Protein AF-E2B2H2-F1 (afdb_monomer_lite)

Foldseek 3Di:
DQVPQDDVVPPQDPVSVVVVVVVVVCCVPPNCVSVVVVCVVVVHDQDPVNVVVRVVVVVVVVVVVVVVVVCPDPVNVVVVVVVVVVVVVVVCVVVCVVPDPPNPD

Organism: Harpegnathos saltator (NCBI:txid610380)

Radius of gyration: 25.75 Å; chains: 1; bounding box: 61×32×65 Å

pLDDT: mean 89.07, std 11.13, range [54.72, 98.19]

Secondary structure (DSSP, 8-state):
-TTTSPPTTS---HHHHHHHHHHHHHHHHT-HHHHHHHHHHTT----HHHHHHHHHHHHHHHHHHHHHHHHHSHHHHHHHHHHHHHHHHHHHHHHHHHT-TTS--

Structure (mmCIF, N/CA/C/O backbone):
data_AF-E2B2H2-F1
#
_entry.id   AF-E2B2H2-F1
#
loop_
_atom_site.group_PDB
_atom_site.id
_atom_site.type_symbol
_atom_site.label_atom_id
_atom_site.label_alt_id
_atom_site.label_comp_id
_atom_site.label_asym_id
_atom_site.label_entity_id
_atom_site.label_seq_id
_atom_site.pdbx_PDB_ins_code
_atom_site.Cartn_x
_atom_site.Cartn_y
_atom_site.Cartn_z
_atom_site.occupancy
_atom_site.B_iso_or_equiv
_atom_site.auth_seq_id
_atom_site.auth_comp_id
_atom_site.auth_asym_id
_atom_site.auth_atom_id
_atom_site.pdbx_PDB_model_num
ATOM 1 N N . MET A 1 1 ? 3.576 3.923 7.883 1.00 79.75 1 MET A N 1
ATOM 2 C CA . MET A 1 1 ? 3.398 4.380 9.277 1.00 79.75 1 MET A CA 1
ATOM 3 C C . MET A 1 1 ? 3.152 5.892 9.330 1.00 79.75 1 MET A C 1
ATOM 5 O O . MET A 1 1 ? 1.997 6.273 9.442 1.00 79.75 1 MET A O 1
ATOM 9 N N . TRP A 1 2 ? 4.144 6.758 9.084 1.00 86.31 2 TRP A N 1
ATOM 10 C CA . TRP A 1 2 ? 3.982 8.230 9.156 1.00 86.31 2 TRP A CA 1
ATOM 11 C C . TRP A 1 2 ? 2.966 8.869 8.197 1.00 86.31 2 TRP A C 1
ATOM 13 O O . TRP A 1 2 ? 2.489 9.968 8.451 1.00 86.31 2 TRP A O 1
ATOM 23 N N . HIS A 1 3 ? 2.611 8.189 7.105 1.00 85.12 3 HIS A N 1
ATOM 24 C CA . HIS A 1 3 ? 1.534 8.641 6.221 1.00 85.12 3 HIS A CA 1
ATOM 25 C C . HIS A 1 3 ? 0.151 8.608 6.900 1.00 85.12 3 HIS A C 1
ATOM 27 O O . HIS A 1 3 ? -0.706 9.413 6.560 1.00 85.12 3 HIS A O 1
ATOM 33 N N . ILE A 1 4 ? -0.045 7.692 7.856 1.00 86.56 4 ILE A N 1
ATOM 34 C CA . ILE A 1 4 ? -1.315 7.450 8.561 1.00 86.56 4 ILE A CA 1
ATOM 35 C C . ILE A 1 4 ? -1.321 8.146 9.932 1.00 86.56 4 ILE A C 1
ATOM 37 O O . ILE A 1 4 ? -2.377 8.473 10.462 1.00 86.56 4 ILE A O 1
ATOM 41 N N . ALA A 1 5 ? -0.143 8.376 10.518 1.00 86.81 5 ALA A N 1
ATOM 42 C CA . ALA A 1 5 ? -0.024 9.034 11.812 1.00 86.81 5 ALA A CA 1
ATOM 43 C C . ALA A 1 5 ? -0.554 10.484 11.775 1.00 86.81 5 ALA A C 1
ATOM 45 O O . ALA A 1 5 ? -0.406 11.164 10.749 1.00 86.81 5 ALA A O 1
ATOM 46 N N . PRO A 1 6 ? -1.108 10.990 12.896 1.00 84.81 6 PRO A N 1
ATOM 47 C CA . PRO A 1 6 ? -1.405 12.409 13.049 1.00 84.81 6 PRO A CA 1
ATOM 48 C C . PRO A 1 6 ? -0.163 13.254 12.761 1.00 84.81 6 PRO A C 1
ATOM 50 O O . PRO A 1 6 ? 0.971 12.845 13.022 1.00 84.81 6 PRO A O 1
ATOM 53 N N . LYS A 1 7 ? -0.373 14.433 12.177 1.00 81.06 7 LYS A N 1
ATOM 54 C CA . LYS A 1 7 ? 0.729 15.290 11.743 1.00 81.06 7 LYS A CA 1
ATOM 55 C C . LYS A 1 7 ? 1.551 15.804 12.934 1.00 81.06 7 LYS A C 1
ATOM 57 O O . LYS A 1 7 ? 0.995 15.957 14.015 1.00 81.06 7 LYS A O 1
ATOM 62 N N . PRO A 1 8 ? 2.840 16.140 12.729 1.00 63.72 8 PRO A N 1
ATOM 63 C CA . PRO A 1 8 ? 3.807 16.385 13.808 1.00 63.72 8 PRO A CA 1
ATOM 64 C C . PRO A 1 8 ? 3.452 17.508 14.790 1.00 63.72 8 PRO A C 1
ATOM 66 O O . PRO A 1 8 ? 3.956 17.520 15.904 1.00 63.72 8 PRO A O 1
ATOM 69 N N . HIS A 1 9 ? 2.598 18.453 14.390 1.00 71.81 9 HIS A N 1
ATOM 70 C CA . HIS A 1 9 ? 2.098 19.516 15.269 1.00 71.81 9 HIS A CA 1
ATOM 71 C C . HIS A 1 9 ? 1.094 19.006 16.318 1.00 71.81 9 HIS A C 1
ATOM 73 O O . HIS A 1 9 ? 0.893 19.663 17.335 1.00 71.81 9 HIS A O 1
ATOM 79 N N . LEU A 1 10 ? 0.509 17.821 16.119 1.00 68.62 10 LEU A N 1
ATOM 80 C CA . LEU A 1 10 ? -0.059 17.016 17.193 1.00 68.62 10 LEU A CA 1
ATOM 81 C C . LEU A 1 10 ? 1.036 16.062 17.678 1.00 68.62 10 LEU A C 1
ATOM 83 O O . LEU A 1 10 ? 1.372 15.098 16.988 1.00 68.62 10 LEU A O 1
ATOM 87 N N . ASN A 1 11 ? 1.574 16.301 18.874 1.00 68.81 11 ASN A N 1
ATOM 88 C CA . ASN A 1 11 ? 2.460 15.341 19.530 1.00 68.81 11 ASN A CA 1
ATOM 89 C C . ASN A 1 11 ? 1.760 13.972 19.600 1.00 68.81 11 ASN A C 1
ATOM 91 O O . ASN A 1 11 ? 0.828 13.771 20.380 1.00 68.81 11 ASN A O 1
ATOM 95 N N . SER A 1 12 ? 2.193 13.027 18.762 1.00 77.81 12 SER A N 1
ATOM 96 C CA . SER A 1 12 ? 1.660 11.666 18.760 1.00 77.81 12 SER A CA 1
ATOM 97 C C . SER A 1 12 ? 2.309 10.894 19.901 1.00 77.81 12 SER A C 1
ATOM 99 O O . SER A 1 12 ? 3.467 10.493 19.814 1.00 77.81 12 SER A O 1
ATOM 101 N N . GLY A 1 13 ? 1.568 10.704 20.992 1.00 86.12 13 GLY A N 1
ATOM 102 C CA . GLY A 1 13 ? 2.032 9.893 22.115 1.00 86.12 13 GLY A CA 1
ATOM 103 C C . GLY A 1 13 ? 2.305 8.438 21.709 1.00 86.12 13 GLY A C 1
ATOM 104 O O . GLY A 1 13 ? 1.776 7.948 20.711 1.00 86.12 13 GLY A O 1
ATOM 105 N N . SER A 1 14 ? 3.089 7.721 22.520 1.00 90.38 14 SER A N 1
ATOM 106 C CA . SER A 1 14 ? 3.511 6.330 22.259 1.00 90.38 14 SER A CA 1
ATOM 107 C C . SER A 1 14 ? 2.355 5.396 21.852 1.00 90.38 14 SER A C 1
ATOM 109 O O . SER A 1 14 ? 2.466 4.659 20.874 1.00 90.38 14 SER A O 1
ATOM 111 N N . LYS A 1 15 ? 1.193 5.507 22.513 1.00 92.69 15 LYS A N 1
ATOM 112 C CA . LYS A 1 15 ? -0.011 4.721 22.181 1.00 92.69 15 LYS A CA 1
ATOM 113 C C . LYS A 1 15 ? -0.500 4.946 20.746 1.00 92.69 15 LYS A C 1
ATOM 115 O O . LYS A 1 15 ? -0.861 3.991 20.068 1.00 92.69 15 LYS A O 1
ATOM 120 N N . ILE A 1 16 ? -0.490 6.194 20.271 1.00 90.75 16 ILE A N 1
ATOM 121 C CA . ILE A 1 16 ? -0.907 6.536 18.902 1.00 90.75 16 ILE A CA 1
ATOM 122 C C . ILE A 1 16 ? 0.053 5.890 17.907 1.00 90.75 16 ILE A C 1
ATOM 124 O O . ILE A 1 16 ? -0.383 5.235 16.965 1.00 90.75 16 ILE A O 1
ATOM 128 N N . VAL A 1 17 ? 1.360 6.026 18.142 1.00 90.88 17 VAL A N 1
ATOM 129 C CA . VAL A 1 17 ? 2.387 5.429 17.277 1.00 90.88 17 VAL A CA 1
ATOM 130 C C . VAL A 1 17 ? 2.230 3.909 17.214 1.00 90.88 17 VAL A C 1
ATOM 132 O O . VAL A 1 17 ? 2.295 3.337 16.128 1.00 90.88 17 VAL A O 1
ATOM 135 N N . GLN A 1 18 ? 1.957 3.262 18.349 1.00 94.38 18 GLN A N 1
ATOM 136 C CA . GLN A 1 18 ? 1.733 1.820 18.419 1.00 94.38 18 GLN A CA 1
ATOM 137 C C . GLN A 1 18 ? 0.500 1.379 17.614 1.00 94.38 18 GLN A C 1
ATOM 139 O O . GLN A 1 18 ? 0.592 0.442 16.822 1.00 94.38 18 GLN A O 1
ATOM 144 N N . ILE A 1 19 ? -0.630 2.082 17.746 1.00 93.62 19 ILE A N 1
ATOM 145 C CA . ILE A 1 19 ? -1.843 1.799 16.960 1.00 93.62 19 ILE A CA 1
ATOM 146 C C . ILE A 1 19 ? -1.553 1.950 15.465 1.00 93.62 19 ILE A C 1
ATOM 148 O O . ILE A 1 19 ? -1.858 1.058 14.674 1.00 93.62 19 ILE A O 1
ATOM 152 N N . VAL A 1 20 ? -0.907 3.049 15.067 1.00 93.88 20 VAL A N 1
ATOM 153 C CA . VAL A 1 20 ? -0.567 3.297 13.660 1.00 93.88 20 VAL A CA 1
ATOM 154 C C . VAL A 1 20 ? 0.401 2.236 13.131 1.00 93.88 20 VAL A C 1
ATOM 156 O O . VAL A 1 20 ? 0.304 1.859 11.963 1.00 93.88 20 VAL A O 1
ATOM 159 N N . ALA A 1 21 ? 1.318 1.733 13.959 1.00 94.81 21 ALA A N 1
ATOM 160 C CA . ALA A 1 21 ? 2.206 0.640 13.581 1.00 94.81 21 ALA A CA 1
ATOM 161 C C . ALA A 1 21 ? 1.419 -0.646 13.287 1.00 94.81 21 ALA A C 1
ATOM 163 O O . ALA A 1 21 ? 1.622 -1.233 12.226 1.00 94.81 21 ALA A O 1
ATOM 164 N N . TYR A 1 22 ? 0.475 -1.039 14.150 1.00 95.56 22 TYR A N 1
ATOM 165 C CA . TYR A 1 22 ? -0.372 -2.211 13.898 1.00 95.56 22 TYR A CA 1
ATOM 166 C C . TYR A 1 22 ? -1.226 -2.056 12.635 1.00 95.56 22 TYR A C 1
ATOM 168 O O . TYR A 1 22 ? -1.243 -2.961 11.799 1.00 95.56 22 TYR A O 1
ATOM 176 N N . LEU A 1 23 ? -1.855 -0.893 12.436 1.00 95.94 23 LEU A N 1
ATOM 177 C CA . LEU A 1 23 ? -2.634 -0.617 11.223 1.00 95.94 23 LEU A CA 1
ATOM 178 C C . LEU A 1 23 ? -1.762 -0.647 9.965 1.00 95.94 23 LEU A C 1
ATOM 180 O O . LEU A 1 23 ? -2.152 -1.222 8.952 1.00 95.94 23 LEU A O 1
ATOM 184 N N . ALA A 1 24 ? -0.563 -0.062 10.021 1.00 95.44 24 ALA A N 1
ATOM 185 C CA . ALA A 1 24 ? 0.365 -0.071 8.896 1.00 95.44 24 ALA A CA 1
ATOM 186 C C . ALA A 1 24 ? 0.817 -1.494 8.537 1.00 95.44 24 ALA A C 1
ATOM 188 O O . ALA A 1 24 ? 0.918 -1.807 7.351 1.00 95.44 24 ALA A O 1
ATOM 189 N N . THR A 1 25 ? 1.053 -2.350 9.534 1.00 96.38 25 THR A N 1
ATOM 190 C CA . THR A 1 25 ? 1.374 -3.769 9.320 1.00 96.38 25 THR A CA 1
ATOM 191 C C . THR A 1 25 ? 0.204 -4.511 8.676 1.00 96.38 25 THR A C 1
ATOM 193 O O . THR A 1 25 ? 0.404 -5.226 7.696 1.00 96.38 25 THR A O 1
ATOM 196 N N . GLY A 1 26 ? -1.023 -4.290 9.160 1.00 96.19 26 GLY A N 1
ATOM 197 C CA . GLY A 1 26 ? -2.231 -4.863 8.560 1.00 96.19 26 GLY A CA 1
ATOM 198 C C . GLY A 1 26 ? -2.416 -4.443 7.099 1.00 96.19 26 GLY A C 1
ATOM 199 O O . GLY A 1 26 ? -2.613 -5.293 6.235 1.00 96.19 26 GLY A O 1
ATOM 200 N N . ILE A 1 27 ? -2.254 -3.150 6.796 1.00 95.50 27 ILE A N 1
ATOM 201 C CA . ILE A 1 27 ? -2.327 -2.631 5.420 1.00 95.50 27 ILE A CA 1
ATOM 202 C C . ILE A 1 27 ? -1.250 -3.249 4.523 1.00 95.50 27 ILE A C 1
ATOM 204 O O . ILE A 1 27 ? -1.498 -3.501 3.345 1.00 95.50 27 ILE A O 1
ATOM 208 N N . PHE A 1 28 ? -0.045 -3.469 5.045 1.00 93.00 28 PHE A N 1
ATOM 209 C CA . PHE A 1 28 ? 1.038 -4.046 4.256 1.00 93.00 28 PHE A CA 1
ATOM 210 C C . PHE A 1 28 ? 0.761 -5.509 3.878 1.00 93.00 28 PHE A C 1
ATOM 212 O O . PHE A 1 28 ? 0.939 -5.871 2.714 1.00 93.00 28 PHE A O 1
ATOM 219 N N . ASN A 1 29 ? 0.299 -6.316 4.837 1.00 93.88 29 ASN A N 1
ATOM 220 C CA . ASN A 1 29 ? 0.056 -7.746 4.638 1.00 93.88 29 ASN A CA 1
ATOM 221 C C . ASN A 1 29 ? -1.265 -8.001 3.898 1.00 93.88 29 ASN A C 1
ATOM 223 O O . ASN A 1 29 ? -1.278 -8.567 2.807 1.00 93.88 29 ASN A O 1
ATOM 227 N N . GLU A 1 30 ? -2.370 -7.513 4.457 1.00 95.12 30 GLU A N 1
ATOM 228 C CA . GLU A 1 30 ? -3.724 -7.852 4.006 1.00 95.12 30 GLU A CA 1
ATOM 229 C C . GLU A 1 30 ? -4.350 -6.742 3.153 1.00 95.12 30 GLU A C 1
ATOM 231 O O . GLU A 1 30 ? -5.226 -6.995 2.327 1.00 95.12 30 GLU A O 1
ATOM 236 N N . GLY A 1 31 ? -3.862 -5.505 3.270 1.00 96.25 31 GLY A N 1
ATOM 237 C CA . GLY A 1 31 ? -4.433 -4.355 2.571 1.00 96.25 31 GLY A CA 1
ATOM 238 C C . GLY A 1 31 ? -5.488 -3.609 3.369 1.00 96.25 31 GLY A C 1
ATOM 239 O O . GLY A 1 31 ? -5.537 -3.663 4.598 1.00 96.25 31 GLY A O 1
ATOM 240 N N . TYR A 1 32 ? -6.351 -2.892 2.658 1.00 96.56 32 TYR A N 1
ATOM 241 C CA . TYR A 1 32 ? -7.449 -2.131 3.249 1.00 96.56 32 TYR A CA 1
ATOM 242 C C . TYR A 1 32 ? -8.519 -3.040 3.857 1.00 96.56 32 TYR A C 1
ATOM 244 O O . TYR A 1 32 ? -9.231 -2.608 4.762 1.00 96.56 32 TYR A O 1
ATOM 252 N N . THR A 1 33 ? -8.553 -4.317 3.475 1.00 95.81 33 THR A N 1
ATOM 253 C CA . THR A 1 33 ? -9.313 -5.354 4.189 1.00 95.81 33 THR A CA 1
ATOM 254 C C . THR A 1 33 ? -8.996 -5.376 5.696 1.00 95.81 33 THR A C 1
ATOM 256 O O . THR A 1 33 ? -9.915 -5.469 6.509 1.00 95.81 33 THR A O 1
ATOM 259 N N . ALA A 1 34 ? -7.735 -5.174 6.107 1.00 96.88 34 ALA A N 1
ATOM 260 C CA . ALA A 1 34 ? -7.369 -5.084 7.528 1.00 96.88 34 ALA A CA 1
ATOM 261 C C . ALA A 1 34 ? -8.033 -3.894 8.243 1.00 96.88 34 ALA A C 1
ATOM 263 O O . ALA A 1 34 ? -8.396 -3.978 9.418 1.00 96.88 34 ALA A O 1
ATOM 264 N N . ILE A 1 35 ? -8.199 -2.778 7.530 1.00 96.38 35 ILE A N 1
ATOM 265 C CA . ILE A 1 35 ? -8.846 -1.573 8.055 1.00 96.38 35 ILE A CA 1
ATOM 266 C C . ILE A 1 35 ? -10.347 -1.798 8.193 1.00 96.38 35 ILE A C 1
ATOM 268 O O . ILE A 1 35 ? -10.902 -1.448 9.229 1.00 96.38 35 ILE A O 1
ATOM 272 N N . LEU A 1 36 ? -10.984 -2.449 7.216 1.00 97.44 36 LEU A N 1
ATOM 273 C CA . LEU A 1 36 ? -12.395 -2.829 7.311 1.00 97.44 36 LEU A CA 1
ATOM 274 C C . LEU A 1 36 ? -12.654 -3.769 8.496 1.00 97.44 36 LEU A C 1
ATOM 276 O O . LEU A 1 36 ? -13.584 -3.535 9.262 1.00 97.44 36 LEU A O 1
ATOM 280 N N . LEU A 1 37 ? -11.800 -4.775 8.708 1.00 96.94 37 LEU A N 1
ATOM 281 C CA . LEU A 1 37 ? -11.900 -5.661 9.875 1.00 96.94 37 LEU A CA 1
ATOM 282 C C . LEU A 1 37 ? -11.728 -4.889 11.188 1.00 96.94 37 LEU A C 1
ATOM 284 O O . LEU A 1 37 ? -12.482 -5.099 12.133 1.00 96.94 37 LEU A O 1
ATOM 288 N N . THR A 1 38 ? -10.779 -3.951 11.238 1.00 96.62 38 THR A N 1
ATOM 289 C CA . THR A 1 38 ? -10.601 -3.078 12.409 1.00 96.62 38 THR A CA 1
ATOM 290 C C . THR A 1 38 ? -11.846 -2.225 12.662 1.00 96.62 38 THR A C 1
ATOM 292 O O . THR A 1 38 ? -12.291 -2.122 13.799 1.00 96.62 38 THR A O 1
ATOM 295 N N . MET A 1 39 ? -12.432 -1.633 11.617 1.00 97.00 39 MET A N 1
ATOM 296 C CA . MET A 1 39 ? -13.672 -0.856 11.718 1.00 97.00 39 MET A CA 1
ATOM 297 C C . MET A 1 39 ? -14.819 -1.710 12.259 1.00 97.00 39 MET A C 1
ATOM 299 O O . MET A 1 39 ? -15.517 -1.269 13.165 1.00 97.00 39 MET A O 1
ATOM 303 N N . GLN A 1 40 ? -14.964 -2.943 11.771 1.00 97.25 40 GLN A N 1
ATOM 304 C CA . GLN A 1 40 ? -15.971 -3.882 12.258 1.00 97.25 40 GLN A CA 1
ATOM 305 C C . GLN A 1 40 ? -15.769 -4.234 13.741 1.00 97.25 40 GLN A C 1
ATOM 307 O O . GLN A 1 40 ? -16.739 -4.253 14.492 1.00 97.25 40 GLN A O 1
ATOM 312 N N . LEU A 1 41 ? -14.525 -4.468 14.178 1.00 97.38 41 LEU A N 1
ATOM 313 C CA . LEU A 1 41 ? -14.194 -4.730 15.588 1.00 97.38 41 LEU A CA 1
ATOM 314 C C . LEU A 1 41 ? -14.474 -3.531 16.504 1.00 97.38 41 LEU A C 1
ATOM 316 O O . LEU A 1 41 ? -14.745 -3.714 17.685 1.00 97.38 41 LEU A O 1
ATOM 320 N N . LEU A 1 42 ? -14.393 -2.316 15.964 1.00 97.31 42 LEU A N 1
ATOM 321 C CA . LEU A 1 42 ? -14.741 -1.073 16.656 1.00 97.31 42 LEU A CA 1
ATOM 322 C C . LEU A 1 42 ? -16.228 -0.711 16.512 1.00 97.31 42 LEU A C 1
ATOM 324 O O . LEU A 1 42 ? -16.609 0.401 16.867 1.00 97.31 42 LEU A O 1
ATOM 328 N N . GLU A 1 43 ? -17.043 -1.616 15.961 1.00 98.06 43 GLU A N 1
ATOM 329 C CA . GLU A 1 43 ? -18.479 -1.424 15.721 1.00 98.06 43 GLU A CA 1
ATOM 330 C C . GLU A 1 43 ? -18.791 -0.202 14.835 1.00 98.06 43 GLU A C 1
ATOM 332 O O . GLU A 1 43 ? -19.853 0.419 14.910 1.00 98.06 43 GLU A O 1
ATOM 337 N N . ILE A 1 44 ? -17.860 0.147 13.945 1.00 97.62 44 ILE A N 1
ATOM 338 C CA . ILE A 1 44 ? -18.035 1.210 12.960 1.00 97.62 44 ILE A CA 1
ATOM 339 C C . ILE A 1 44 ? -18.766 0.636 11.747 1.00 97.62 44 ILE A C 1
ATOM 341 O O . ILE A 1 44 ? -18.283 -0.284 11.083 1.00 97.62 44 ILE A O 1
ATOM 345 N N . ASN A 1 45 ? -19.910 1.232 11.410 1.00 96.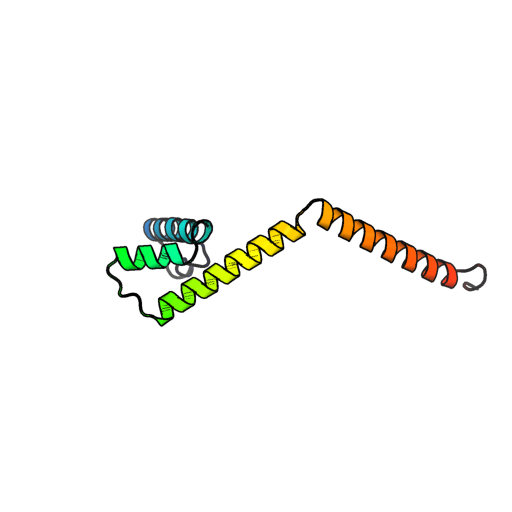94 45 ASN A N 1
ATOM 346 C CA . ASN A 1 45 ? -20.695 0.839 10.242 1.00 96.94 45 ASN A CA 1
ATOM 347 C C . ASN A 1 45 ? -19.911 1.043 8.937 1.00 96.94 45 ASN A C 1
ATOM 349 O O . ASN A 1 45 ? -19.517 2.158 8.587 1.00 96.94 45 ASN A O 1
ATOM 353 N N . ILE A 1 46 ? -19.739 -0.041 8.179 1.00 97.69 46 ILE A N 1
ATOM 354 C CA . ILE A 1 46 ? -19.055 -0.026 6.886 1.00 97.69 46 ILE A CA 1
ATOM 355 C C . ILE A 1 46 ? -20.087 0.226 5.787 1.00 97.69 46 ILE A C 1
ATOM 357 O O . ILE A 1 46 ? -20.892 -0.638 5.449 1.00 97.69 46 ILE A O 1
ATOM 361 N N . GLY A 1 47 ? -20.055 1.424 5.208 1.00 97.44 47 GLY A N 1
ATOM 362 C CA . GLY A 1 47 ? -20.896 1.758 4.062 1.00 97.44 47 GLY A CA 1
ATOM 363 C C . GLY A 1 47 ? -20.435 1.073 2.772 1.00 97.44 47 GLY A C 1
ATOM 364 O O . GLY A 1 47 ? -19.248 0.794 2.583 1.00 97.44 47 GLY A O 1
ATOM 365 N N . GLN A 1 48 ? -21.363 0.901 1.829 1.00 97.94 48 GLN A N 1
ATOM 366 C CA . GLN A 1 48 ? -21.097 0.289 0.522 1.00 97.94 48 GLN A CA 1
ATOM 367 C C . GLN A 1 48 ? -19.915 0.944 -0.215 1.00 97.94 48 GLN A C 1
ATOM 369 O O . GLN A 1 48 ? -19.050 0.252 -0.744 1.00 97.94 48 GLN A O 1
ATOM 374 N N . GLN A 1 49 ? -19.841 2.278 -0.206 1.00 97.44 49 GLN A N 1
ATOM 375 C CA . GLN A 1 49 ? -18.761 3.024 -0.863 1.00 97.44 49 GLN A CA 1
ATOM 376 C C . GLN A 1 49 ? -17.393 2.768 -0.218 1.00 97.44 49 GLN A C 1
ATOM 378 O O . GLN A 1 49 ? -16.389 2.664 -0.917 1.00 97.44 49 GLN A O 1
ATOM 383 N N . CYS A 1 50 ? -17.353 2.615 1.109 1.00 96.88 50 CYS A N 1
ATOM 384 C CA . CYS A 1 50 ? -16.126 2.302 1.838 1.00 96.88 50 CYS A CA 1
ATOM 385 C C . CYS A 1 50 ? -15.602 0.916 1.445 1.00 96.88 50 CYS A C 1
ATOM 387 O O . CYS A 1 50 ? -14.427 0.773 1.107 1.00 96.88 50 CYS A O 1
ATOM 389 N N . LYS A 1 51 ? -16.498 -0.078 1.390 1.00 97.38 51 LYS A N 1
ATOM 390 C CA . LYS A 1 51 ? -16.159 -1.431 0.940 1.00 97.38 51 LYS A CA 1
ATOM 391 C C . LYS A 1 51 ? -15.660 -1.434 -0.505 1.00 97.38 51 LYS A C 1
ATOM 393 O O . LYS A 1 51 ? -14.589 -1.964 -0.778 1.00 97.38 51 LYS A O 1
ATOM 398 N N . MET A 1 52 ? -16.392 -0.792 -1.419 1.00 98.19 52 MET A N 1
ATOM 399 C CA . MET A 1 52 ? -16.002 -0.710 -2.834 1.00 98.19 52 MET A CA 1
ATOM 400 C C . MET A 1 52 ? -14.638 -0.038 -3.024 1.00 98.19 52 MET A C 1
ATOM 402 O O . MET A 1 52 ? -13.836 -0.478 -3.846 1.00 98.19 52 MET A O 1
ATOM 406 N N . PHE A 1 53 ? -14.359 1.022 -2.264 1.00 97.44 53 PHE A N 1
ATOM 407 C CA . PHE A 1 53 ? -13.058 1.677 -2.295 1.00 97.44 53 PHE A CA 1
ATOM 408 C C . PHE A 1 53 ? -11.937 0.728 -1.854 1.00 97.44 53 PHE A C 1
ATOM 410 O O . PHE A 1 53 ? -10.922 0.630 -2.546 1.00 97.44 53 PHE A O 1
ATOM 417 N N . ALA A 1 54 ? -12.124 0.024 -0.733 1.00 97.56 54 ALA A N 1
ATOM 418 C CA . ALA A 1 54 ? -11.137 -0.913 -0.207 1.00 97.56 54 ALA A CA 1
ATOM 419 C C . ALA A 1 54 ? -10.823 -2.033 -1.210 1.00 97.56 54 ALA A C 1
ATOM 421 O O . ALA A 1 54 ? -9.650 -2.265 -1.501 1.00 97.56 54 ALA A O 1
ATOM 422 N N . ASP A 1 55 ? -11.851 -2.650 -1.803 1.00 97.69 55 ASP A N 1
ATOM 423 C CA . ASP A 1 55 ? -11.668 -3.703 -2.810 1.00 97.69 55 ASP A CA 1
ATOM 424 C C . ASP A 1 55 ? -10.866 -3.208 -4.014 1.00 97.69 55 ASP A C 1
ATOM 426 O O . ASP A 1 55 ? -9.911 -3.850 -4.451 1.00 97.69 55 ASP A O 1
ATOM 430 N N . ASN A 1 56 ? -11.252 -2.049 -4.558 1.00 97.94 56 ASN A N 1
ATOM 431 C CA . ASN A 1 56 ? -10.608 -1.479 -5.735 1.00 97.94 56 ASN A CA 1
ATOM 432 C C . ASN A 1 56 ? -9.144 -1.139 -5.443 1.00 97.94 56 ASN A C 1
ATOM 434 O O . ASN A 1 56 ? -8.260 -1.408 -6.261 1.00 97.94 56 ASN A O 1
ATOM 438 N N . TYR A 1 57 ? -8.872 -0.561 -4.272 1.00 96.44 57 TYR A N 1
ATOM 439 C CA . TYR A 1 57 ? -7.513 -0.232 -3.862 1.00 96.44 57 TYR A CA 1
ATOM 440 C C . TYR A 1 57 ? -6.654 -1.490 -3.686 1.00 96.44 57 TYR A C 1
ATOM 442 O O . TYR A 1 57 ? -5.504 -1.528 -4.143 1.00 96.44 57 TYR A O 1
ATOM 450 N N . ASP A 1 58 ? -7.215 -2.530 -3.071 1.00 97.50 58 ASP A N 1
ATOM 451 C CA . ASP A 1 58 ? -6.534 -3.799 -2.837 1.00 97.50 58 ASP A CA 1
ATOM 452 C C . ASP A 1 58 ? -6.268 -4.554 -4.148 1.00 97.50 58 ASP A C 1
ATOM 454 O O . ASP A 1 58 ? -5.141 -5.004 -4.375 1.00 97.50 58 ASP A O 1
ATOM 458 N N . ALA A 1 59 ? -7.221 -4.576 -5.082 1.00 97.19 59 ALA A N 1
ATOM 459 C CA . ALA A 1 59 ? -7.020 -5.135 -6.420 1.00 97.19 59 ALA A CA 1
ATOM 460 C C . ALA A 1 59 ? -5.885 -4.420 -7.180 1.00 97.19 59 ALA A C 1
ATOM 462 O O . ALA A 1 59 ? -4.999 -5.055 -7.770 1.00 97.19 59 ALA A O 1
ATOM 463 N N . GLN A 1 60 ? -5.842 -3.085 -7.117 1.00 96.69 60 GLN A N 1
ATOM 464 C CA . GLN A 1 60 ? -4.742 -2.316 -7.702 1.00 96.69 60 GLN A CA 1
ATOM 465 C C . GLN A 1 60 ? -3.403 -2.591 -7.004 1.00 96.69 60 GLN A C 1
ATOM 467 O O . GLN A 1 60 ? -2.359 -2.611 -7.664 1.00 96.69 60 GLN A O 1
ATOM 472 N N . ARG A 1 61 ? -3.398 -2.791 -5.678 1.00 95.00 61 ARG A N 1
ATOM 473 C CA . ARG A 1 61 ? -2.192 -3.145 -4.909 1.00 95.00 61 ARG A CA 1
ATOM 474 C C . ARG A 1 61 ? -1.600 -4.458 -5.410 1.00 95.00 61 ARG A C 1
ATOM 476 O O . ARG A 1 61 ? -0.404 -4.487 -5.704 1.00 95.00 61 ARG A O 1
ATOM 483 N N . VAL A 1 62 ? -2.430 -5.489 -5.559 1.00 95.50 62 VAL A N 1
ATOM 484 C CA . VAL A 1 62 ? -2.019 -6.799 -6.087 1.00 95.50 62 VAL A CA 1
ATOM 485 C C . VAL A 1 62 ? -1.467 -6.651 -7.502 1.00 95.50 62 VAL A C 1
ATOM 487 O O . VAL A 1 62 ? -0.325 -7.032 -7.748 1.00 95.50 62 VAL A O 1
ATOM 490 N N . THR A 1 63 ? -2.195 -5.964 -8.387 1.00 96.88 63 THR A N 1
ATOM 491 C CA . THR A 1 63 ? -1.765 -5.716 -9.776 1.00 96.88 63 THR A CA 1
ATOM 492 C C . THR A 1 63 ? -0.390 -5.033 -9.842 1.00 96.88 63 THR A C 1
ATOM 494 O O . THR A 1 63 ? 0.499 -5.438 -10.598 1.00 96.88 63 THR A O 1
ATOM 497 N N . ARG A 1 64 ? -0.162 -3.997 -9.017 1.00 95.06 64 ARG A N 1
ATOM 498 C CA . ARG A 1 64 ? 1.147 -3.323 -8.915 1.00 95.06 64 ARG A CA 1
ATOM 499 C C . ARG A 1 64 ? 2.237 -4.273 -8.413 1.00 95.06 64 ARG A C 1
ATOM 501 O O . ARG A 1 64 ? 3.361 -4.227 -8.921 1.00 95.06 64 ARG A O 1
ATOM 508 N N . GLY A 1 65 ? 1.912 -5.116 -7.435 1.00 93.56 65 GLY A N 1
ATOM 509 C CA . GLY A 1 65 ? 2.805 -6.144 -6.900 1.00 93.56 65 GLY A CA 1
ATOM 510 C C . GLY A 1 65 ? 3.234 -7.150 -7.966 1.00 93.56 65 GLY A C 1
ATOM 511 O O . GLY A 1 65 ? 4.429 -7.383 -8.144 1.00 93.56 65 GLY A O 1
ATOM 512 N N . GLU A 1 66 ? 2.289 -7.675 -8.741 1.00 95.31 66 GLU A N 1
ATOM 513 C CA . GLU A 1 66 ? 2.550 -8.631 -9.823 1.00 95.31 66 GLU A CA 1
ATOM 514 C C . GLU A 1 66 ? 3.375 -8.026 -10.957 1.00 95.31 66 GLU A C 1
ATOM 516 O O . GLU A 1 66 ? 4.328 -8.650 -11.439 1.00 95.31 66 GLU A O 1
ATOM 521 N N . ARG A 1 67 ? 3.080 -6.778 -11.340 1.00 93.19 67 ARG A N 1
ATOM 522 C CA . ARG A 1 67 ? 3.892 -6.040 -12.315 1.00 93.19 67 ARG A CA 1
ATOM 523 C C . ARG A 1 67 ? 5.329 -5.884 -11.822 1.00 93.19 67 ARG A C 1
ATOM 525 O O . ARG A 1 67 ? 6.274 -6.148 -12.570 1.00 93.19 67 ARG A O 1
ATOM 532 N N . ARG A 1 68 ? 5.516 -5.490 -10.556 1.00 92.38 68 ARG A N 1
ATOM 533 C CA . ARG A 1 68 ? 6.854 -5.346 -9.963 1.00 92.38 68 ARG A CA 1
ATOM 534 C C . ARG A 1 68 ? 7.578 -6.690 -9.913 1.00 92.38 68 ARG A C 1
ATOM 536 O O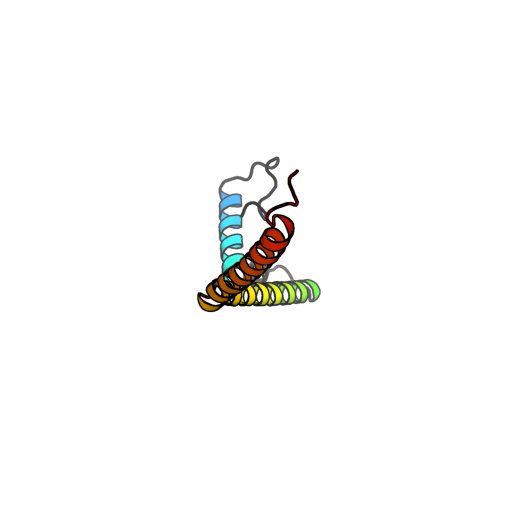 . ARG A 1 68 ? 8.732 -6.745 -10.341 1.00 92.38 68 ARG A O 1
ATOM 543 N N . ARG A 1 69 ? 6.901 -7.759 -9.483 1.00 91.94 69 ARG A N 1
ATOM 544 C CA . ARG A 1 69 ? 7.428 -9.133 -9.481 1.00 91.94 69 ARG A CA 1
ATOM 545 C C . ARG A 1 69 ? 7.944 -9.517 -10.865 1.00 91.94 69 ARG A C 1
ATOM 547 O O . ARG A 1 69 ? 9.114 -9.861 -10.994 1.00 91.94 69 ARG A O 1
ATOM 554 N N . SER A 1 70 ? 7.114 -9.354 -11.891 1.00 91.00 70 SER A N 1
ATOM 555 C CA . SER A 1 70 ? 7.451 -9.693 -13.280 1.00 91.00 70 SER A CA 1
ATOM 556 C C . SER A 1 70 ? 8.644 -8.884 -13.796 1.00 91.00 70 SER A C 1
ATOM 558 O O . SER A 1 70 ? 9.593 -9.445 -14.339 1.00 91.00 70 SER A O 1
ATOM 560 N N . SER A 1 71 ? 8.667 -7.573 -13.536 1.00 89.69 71 SER A N 1
ATOM 561 C CA . SER A 1 71 ? 9.762 -6.691 -13.974 1.00 89.69 71 SER A CA 1
ATOM 562 C C . SER A 1 71 ? 11.104 -6.947 -13.268 1.00 89.69 71 SER A C 1
ATOM 564 O O . SER A 1 71 ? 12.162 -6.609 -13.803 1.00 89.69 71 SER A O 1
ATOM 566 N N . THR A 1 72 ? 11.078 -7.536 -12.068 1.00 90.50 72 THR A N 1
ATOM 567 C CA . THR A 1 72 ? 12.274 -7.782 -11.238 1.00 90.50 72 THR A CA 1
ATOM 568 C C . THR A 1 72 ? 12.909 -9.149 -11.519 1.00 90.50 72 THR A C 1
ATOM 570 O O . THR A 1 72 ? 14.023 -9.426 -11.060 1.00 90.50 72 THR A O 1
ATOM 573 N N . THR A 1 73 ? 12.246 -9.997 -12.312 1.00 91.88 73 THR A N 1
ATOM 574 C CA . THR A 1 73 ? 12.785 -11.297 -12.730 1.00 91.88 73 THR A CA 1
ATOM 575 C C . THR A 1 73 ? 14.161 -11.146 -13.382 1.00 91.88 73 THR A C 1
ATOM 577 O O . THR A 1 73 ? 14.502 -10.110 -13.961 1.00 91.88 73 THR A O 1
ATOM 580 N N . LYS A 1 74 ? 15.002 -12.180 -13.249 1.00 89.25 74 LYS A N 1
ATOM 581 C CA . LYS A 1 74 ? 16.336 -12.186 -13.867 1.00 89.25 74 LYS A CA 1
ATOM 582 C C . LYS A 1 74 ? 16.220 -12.007 -15.379 1.00 89.25 74 LYS A C 1
ATOM 584 O O . LYS A 1 74 ? 16.928 -11.178 -15.926 1.00 89.25 74 LYS A O 1
ATOM 589 N N . GLU A 1 75 ? 15.282 -12.705 -16.007 1.00 89.56 75 GLU A N 1
ATOM 590 C CA . GLU A 1 75 ? 15.000 -12.616 -17.441 1.00 89.56 75 GLU A CA 1
ATOM 591 C C . GLU A 1 75 ? 14.631 -11.195 -17.865 1.00 89.56 75 GLU A C 1
ATOM 593 O O . GLU A 1 75 ? 15.300 -10.634 -18.728 1.00 89.56 75 GLU A O 1
ATOM 598 N N . ALA A 1 76 ? 13.670 -10.550 -17.192 1.00 90.69 76 ALA A N 1
ATOM 599 C CA . ALA A 1 76 ? 13.301 -9.167 -17.503 1.00 90.69 76 ALA A CA 1
ATOM 600 C C . ALA A 1 76 ? 14.446 -8.169 -17.253 1.00 90.69 76 ALA A C 1
ATOM 602 O O . ALA A 1 76 ? 14.514 -7.119 -17.892 1.00 90.69 76 ALA A O 1
ATOM 603 N N . ARG A 1 77 ? 15.355 -8.452 -16.311 1.00 91.44 77 ARG A N 1
ATOM 604 C CA . ARG A 1 77 ? 16.566 -7.639 -16.111 1.00 91.44 77 ARG A CA 1
ATOM 605 C C . ARG A 1 77 ? 17.595 -7.866 -17.217 1.00 91.44 77 ARG A C 1
ATOM 607 O O . ARG A 1 77 ? 18.172 -6.893 -17.691 1.00 91.44 77 ARG A O 1
ATOM 614 N N . THR A 1 78 ? 17.818 -9.111 -17.626 1.00 92.56 78 THR A N 1
ATOM 615 C CA . THR A 1 78 ? 18.750 -9.456 -18.705 1.00 92.56 78 THR A CA 1
ATOM 616 C C . THR A 1 78 ? 18.267 -8.908 -20.043 1.00 92.56 78 THR A C 1
ATOM 618 O O . THR A 1 78 ? 19.054 -8.279 -20.737 1.00 92.56 78 THR A O 1
ATOM 621 N 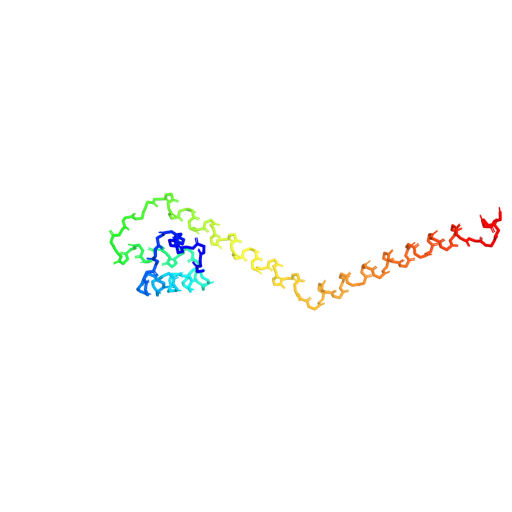N . ALA A 1 79 ? 16.978 -9.054 -20.363 1.00 93.81 79 ALA A N 1
ATOM 622 C CA . ALA A 1 79 ? 16.381 -8.515 -21.583 1.00 93.81 79 ALA A CA 1
ATOM 623 C C . ALA A 1 79 ? 16.568 -6.994 -21.679 1.00 93.81 79 ALA A C 1
ATOM 625 O O . ALA A 1 79 ? 17.065 -6.504 -22.685 1.00 93.81 79 ALA A O 1
ATOM 626 N N . ARG A 1 80 ? 16.294 -6.255 -20.591 1.00 93.81 80 ARG A N 1
ATOM 627 C CA . ARG A 1 80 ? 16.528 -4.800 -20.540 1.00 93.81 80 ARG A CA 1
ATOM 628 C C . ARG A 1 80 ? 17.996 -4.417 -20.729 1.00 93.81 80 ARG A C 1
ATOM 630 O O . ARG A 1 80 ? 18.281 -3.402 -21.351 1.00 93.81 80 ARG A O 1
ATOM 637 N N . ARG A 1 81 ? 18.930 -5.205 -20.182 1.00 94.75 81 ARG A N 1
ATOM 638 C CA . ARG A 1 81 ? 20.368 -4.977 -20.399 1.00 94.75 81 ARG A CA 1
ATOM 639 C C . ARG A 1 81 ? 20.761 -5.229 -21.848 1.00 94.75 81 ARG A C 1
ATOM 641 O O . ARG A 1 81 ? 21.527 -4.447 -22.387 1.00 94.75 81 ARG A O 1
ATOM 648 N N . LEU A 1 82 ? 20.237 -6.289 -22.462 1.00 95.38 82 LEU A N 1
ATOM 649 C CA . LEU A 1 82 ? 20.507 -6.612 -23.861 1.00 95.38 82 LEU A CA 1
ATOM 650 C C . LEU A 1 82 ? 19.968 -5.533 -24.801 1.00 95.38 82 LEU A C 1
ATOM 652 O O . LEU A 1 82 ? 20.708 -5.053 -25.647 1.00 95.38 82 LEU A O 1
ATOM 656 N N . GLU A 1 83 ? 18.728 -5.093 -24.594 1.00 94.69 83 GLU A N 1
ATOM 657 C CA . GLU A 1 83 ? 18.123 -3.986 -25.343 1.00 94.69 83 GLU A CA 1
ATOM 658 C C . GLU A 1 83 ? 18.944 -2.695 -25.199 1.00 94.69 83 GLU A C 1
ATOM 660 O O . GLU A 1 83 ? 19.164 -1.968 -26.164 1.00 94.69 83 GLU A O 1
ATOM 665 N N . GLN A 1 84 ? 19.451 -2.418 -23.993 1.00 95.00 84 GLN A N 1
ATOM 666 C CA . GLN A 1 84 ? 20.323 -1.271 -23.769 1.00 95.00 84 GLN A CA 1
ATOM 667 C C . GLN A 1 84 ? 21.677 -1.414 -24.477 1.00 95.00 84 GLN A C 1
ATOM 669 O O . GLN A 1 84 ? 22.139 -0.426 -25.036 1.00 95.00 84 GLN A O 1
ATOM 674 N N . MET A 1 85 ? 22.287 -2.604 -24.481 1.00 94.88 85 MET A N 1
ATOM 675 C CA . MET A 1 85 ? 23.533 -2.860 -25.217 1.00 94.88 85 MET A CA 1
ATOM 676 C C . MET A 1 85 ? 23.334 -2.675 -26.723 1.00 94.88 85 MET A C 1
ATOM 678 O O . MET A 1 85 ? 24.058 -1.891 -27.314 1.00 94.88 85 MET A O 1
ATOM 682 N N . GLN A 1 86 ? 22.298 -3.280 -27.310 1.00 94.12 86 GLN A N 1
ATOM 683 C CA . GLN A 1 86 ? 21.988 -3.139 -28.742 1.00 94.12 86 GLN A CA 1
ATOM 684 C C . GLN A 1 86 ? 21.753 -1.681 -29.145 1.00 94.12 86 GLN A C 1
ATOM 686 O O . GLN A 1 86 ? 22.206 -1.224 -30.189 1.00 94.12 86 GLN A O 1
ATOM 691 N N . ARG A 1 87 ? 21.046 -0.923 -28.303 1.00 92.50 87 ARG A N 1
ATOM 692 C CA . ARG A 1 87 ? 20.825 0.503 -28.544 1.00 92.50 87 ARG A CA 1
ATOM 693 C C . ARG A 1 87 ? 22.124 1.308 -28.459 1.00 92.50 87 ARG A C 1
ATOM 695 O O . ARG A 1 87 ? 22.290 2.241 -29.232 1.00 92.50 87 ARG A O 1
ATOM 702 N N . ASN A 1 88 ? 23.015 0.967 -27.530 1.00 91.25 88 ASN A N 1
ATOM 703 C CA . ASN A 1 88 ? 24.318 1.615 -27.429 1.00 91.25 88 ASN A CA 1
ATOM 704 C C . ASN A 1 88 ? 25.201 1.285 -28.641 1.00 91.25 88 ASN A C 1
ATOM 706 O O . ASN A 1 88 ? 25.756 2.210 -29.215 1.00 91.25 88 ASN A O 1
ATOM 710 N N . GLU A 1 89 ? 25.257 0.021 -29.074 1.00 91.56 89 GLU A N 1
ATOM 711 C CA . GLU A 1 89 ? 25.972 -0.400 -30.292 1.00 91.56 89 GLU A CA 1
ATOM 712 C C . GLU A 1 89 ? 25.489 0.392 -31.517 1.00 91.56 89 GLU A C 1
ATOM 714 O O . GLU A 1 89 ? 26.295 0.949 -32.253 1.00 91.56 89 GLU A O 1
ATOM 719 N N . PHE A 1 90 ? 24.171 0.547 -31.682 1.00 89.88 90 PHE A N 1
ATOM 720 C CA . PHE A 1 90 ? 23.605 1.365 -32.759 1.00 89.88 90 PHE A CA 1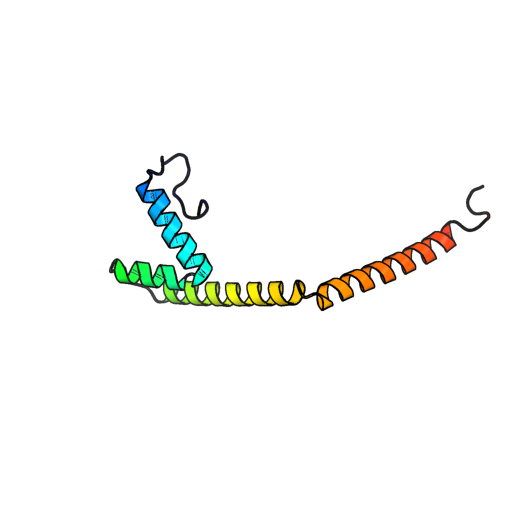
ATOM 721 C C . PHE A 1 90 ? 24.044 2.840 -32.695 1.00 89.88 90 PHE A C 1
ATOM 723 O O . PHE A 1 90 ? 24.312 3.454 -33.728 1.00 89.88 90 PHE A O 1
ATOM 730 N N . TYR A 1 91 ? 24.113 3.430 -31.496 1.00 86.50 91 TYR A N 1
ATOM 731 C CA . TYR A 1 91 ? 24.601 4.803 -31.337 1.00 86.50 91 TYR A CA 1
ATOM 732 C C . TYR A 1 91 ? 26.101 4.918 -31.618 1.00 86.50 91 TYR A C 1
ATOM 734 O O . TYR A 1 91 ? 26.502 5.862 -32.289 1.00 86.50 91 TYR A O 1
ATOM 742 N N . GLU A 1 92 ? 26.911 3.958 -31.171 1.00 84.56 92 GLU A N 1
ATOM 743 C CA . GLU A 1 92 ? 28.350 3.914 -31.458 1.00 84.56 92 GLU A CA 1
ATOM 744 C C . GLU A 1 92 ? 28.622 3.786 -32.966 1.00 84.56 92 GLU A C 1
ATOM 746 O O . GLU A 1 92 ? 29.485 4.487 -33.495 1.00 84.56 92 GLU A O 1
ATOM 751 N N . GLU A 1 93 ? 27.856 2.960 -33.685 1.00 80.12 93 GLU A N 1
ATOM 752 C CA . GLU A 1 93 ? 27.927 2.866 -35.149 1.00 80.12 93 GLU A CA 1
ATOM 753 C C . GLU A 1 93 ? 27.559 4.196 -35.826 1.00 80.12 93 GLU A C 1
ATOM 755 O O . GLU A 1 93 ? 28.261 4.651 -36.733 1.00 80.12 93 GLU A O 1
ATOM 760 N N . ALA A 1 94 ? 26.484 4.849 -35.376 1.00 76.00 94 ALA A N 1
ATOM 761 C CA . ALA A 1 94 ? 26.049 6.134 -35.920 1.00 76.00 94 ALA A CA 1
ATOM 762 C C . ALA A 1 94 ? 27.063 7.263 -35.651 1.00 76.00 94 ALA A C 1
ATOM 764 O O . ALA A 1 94 ? 27.370 8.045 -36.554 1.00 76.00 94 ALA A O 1
ATOM 765 N N . GLU A 1 95 ? 27.615 7.340 -34.438 1.00 74.19 95 GLU A N 1
ATOM 766 C CA . GLU A 1 95 ? 28.645 8.318 -34.072 1.00 74.19 95 GLU A CA 1
ATOM 767 C C . GLU A 1 95 ? 29.967 8.041 -34.801 1.00 74.19 95 GLU A C 1
ATOM 769 O O . GLU A 1 95 ? 30.596 8.970 -35.309 1.00 74.19 95 GLU A O 1
ATOM 774 N N . GLY A 1 96 ? 30.369 6.774 -34.942 1.00 70.50 96 GLY A N 1
ATOM 775 C CA . GLY A 1 96 ? 31.566 6.381 -35.690 1.00 70.50 96 GLY A CA 1
ATOM 776 C C . GLY A 1 96 ? 31.527 6.793 -37.167 1.00 70.50 96 GLY A C 1
ATOM 777 O O . GLY A 1 96 ? 32.555 7.180 -37.723 1.00 70.50 96 GLY A O 1
ATOM 778 N N . LEU A 1 97 ? 30.344 6.788 -37.793 1.00 62.56 97 LEU A N 1
ATOM 779 C CA . LEU A 1 97 ? 30.144 7.333 -39.143 1.00 62.56 97 LEU A CA 1
ATOM 780 C C . LEU A 1 97 ? 30.290 8.864 -39.188 1.00 62.56 97 LEU A C 1
ATOM 782 O O . LEU A 1 97 ? 30.745 9.410 -40.193 1.00 62.56 97 LEU A O 1
ATOM 786 N N . GLN A 1 98 ? 29.915 9.559 -38.113 1.00 62.25 98 GLN A N 1
ATOM 787 C CA . GLN A 1 98 ? 29.936 11.020 -38.027 1.00 62.25 98 GLN A CA 1
ATOM 788 C C . GLN A 1 98 ? 31.321 11.590 -37.669 1.00 62.25 98 GLN A C 1
ATOM 790 O O . GLN A 1 98 ? 31.632 12.715 -38.057 1.00 62.25 98 GLN A O 1
ATOM 795 N N . TYR A 1 99 ? 32.173 10.808 -36.999 1.00 63.44 99 TYR A N 1
ATOM 796 C CA . TYR A 1 99 ? 33.570 11.144 -36.681 1.00 63.44 99 TYR A CA 1
ATOM 797 C C . TYR A 1 99 ? 34.592 10.465 -37.614 1.00 63.44 99 TYR A C 1
ATOM 799 O O . TYR A 1 99 ? 35.743 10.246 -37.234 1.00 63.44 99 TYR A O 1
ATOM 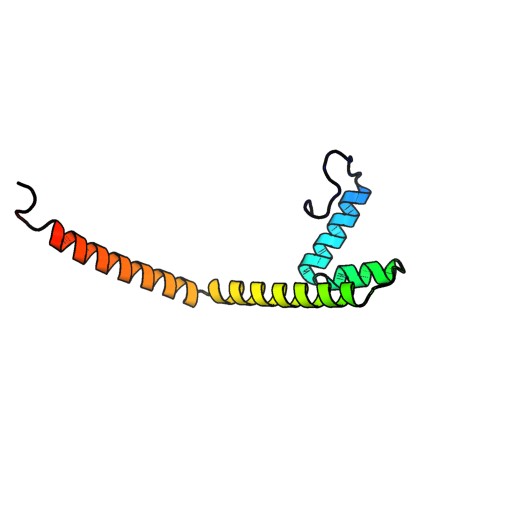807 N N . GLY A 1 100 ? 34.187 10.123 -38.842 1.00 64.69 100 GLY A N 1
ATOM 808 C CA . GLY A 1 100 ? 35.068 9.507 -39.834 1.00 64.69 100 GLY A CA 1
ATOM 809 C C . GLY A 1 100 ? 36.318 10.353 -40.156 1.00 64.69 100 GLY A C 1
ATOM 810 O O . GLY A 1 100 ? 36.297 11.579 -39.988 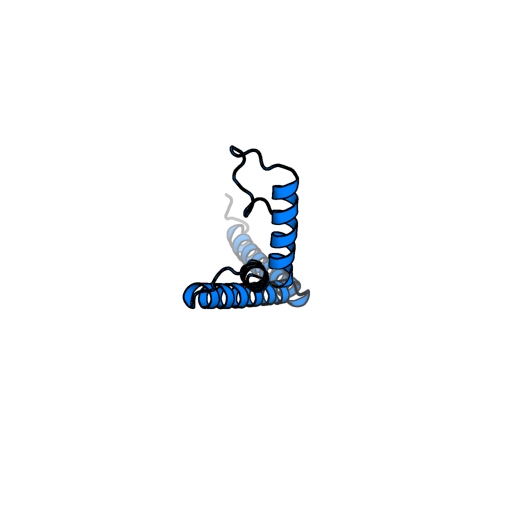1.00 64.69 100 GLY A O 1
ATOM 811 N N . PRO A 1 101 ? 37.418 9.732 -40.636 1.00 61.09 101 PRO A N 1
ATOM 812 C CA . PRO A 1 101 ? 38.661 10.442 -40.931 1.00 61.09 101 PRO A CA 1
ATOM 813 C C . PRO A 1 101 ? 38.397 11.536 -41.974 1.00 61.09 101 PRO A C 1
ATOM 815 O O . PRO A 1 101 ? 38.043 11.228 -43.111 1.00 61.09 101 PRO A O 1
ATOM 818 N N . GLY A 1 102 ? 38.550 12.803 -41.577 1.00 64.25 102 GLY A N 1
ATOM 819 C CA . GLY A 1 102 ? 38.385 13.968 -42.456 1.00 64.25 102 GLY A CA 1
ATOM 820 C C . GLY A 1 102 ? 37.161 14.861 -42.207 1.00 64.25 102 GLY A C 1
ATOM 821 O O . GLY A 1 102 ? 36.920 15.745 -43.019 1.00 64.25 102 GLY A O 1
ATOM 822 N N . ILE A 1 103 ? 36.388 14.668 -41.128 1.00 59.00 103 ILE A N 1
ATOM 823 C CA . ILE A 1 103 ? 35.306 15.609 -40.732 1.00 59.00 103 ILE A CA 1
ATOM 824 C C . ILE A 1 103 ? 35.772 16.610 -39.653 1.00 59.00 103 ILE A C 1
ATOM 826 O O . ILE A 1 103 ? 35.133 17.635 -39.426 1.00 59.00 103 ILE A O 1
ATOM 830 N N . ALA A 1 104 ? 36.915 16.347 -39.017 1.00 59.56 104 ALA A N 1
ATOM 831 C CA . ALA A 1 104 ? 37.595 17.281 -38.127 1.00 59.56 104 ALA A CA 1
ATOM 832 C C . ALA A 1 104 ? 38.849 17.845 -38.817 1.00 59.56 104 ALA A C 1
ATOM 834 O O . ALA A 1 104 ? 39.951 17.382 -38.538 1.00 59.56 104 ALA A O 1
ATOM 835 N N . ASP A 1 105 ? 38.650 18.792 -39.736 1.00 54.72 105 ASP A N 1
ATOM 836 C CA . ASP A 1 105 ? 39.633 19.803 -40.164 1.00 54.72 105 ASP A CA 1
ATOM 837 C C . ASP A 1 105 ? 38.887 21.096 -40.541 1.00 54.72 105 ASP A C 1
ATOM 839 O O . ASP A 1 105 ? 37.914 21.011 -41.329 1.00 54.72 105 ASP A O 1
#

Sequence (105 aa):
MWHIAPKPHLNSGSKIVQIVAYLATGIFNEGYTAILLTMQLLEINIGQQCKMFADNYDAQRVTRGERRRSSTTKEARTARRLEQMQRNEFYEEAEGLQYGPGIAD